Protein AF-A0A845GRJ3-F1 (afdb_monomer_lite)

Organism: NCBI:txid2692166

Secondary structure (DSSP, 8-state):
--GGG-HHHHHHHHHHHHHHHHH-GGGHHHHHHHHHHHHHHHHHHHHHHH--

Foldseek 3Di:
DCCLLALVNLQVQLVVLVVVCVVCVVCVVVSVVSSVVSNVSSVVSVVVVVVD

Sequence (52 aa):
MHRLKEPSTWAGFGIVFQALKAMKPEYAPVFDGLSFLAGTVAAAVTERKSAE

Structure (mmCIF, N/CA/C/O backbone):
data_AF-A0A845GRJ3-F1
#
_entry.id   AF-A0A845GRJ3-F1
#
loop_
_atom_site.group_PDB
_atom_site.id
_atom_site.type_symbol
_atom_site.label_atom_id
_atom_site.label_alt_id
_atom_site.label_comp_id
_atom_site.label_asym_id
_atom_site.label_entity_id
_atom_site.label_seq_id
_atom_site.pdbx_PDB_ins_code
_atom_site.Cartn_x
_atom_site.Cartn_y
_atom_site.Cartn_z
_atom_site.occupancy
_atom_site.B_iso_or_equiv
_atom_site.auth_seq_id
_atom_site.auth_comp_id
_atom_site.auth_asym_id
_atom_site.auth_atom_id
_atom_site.pdbx_PDB_model_num
ATOM 1 N N . MET A 1 1 ? -20.067 -12.326 4.798 1.00 42.59 1 MET A N 1
ATOM 2 C CA . MET A 1 1 ? -19.052 -11.805 3.854 1.00 42.59 1 MET A CA 1
ATOM 3 C C . MET A 1 1 ? -18.493 -10.492 4.407 1.00 42.59 1 MET A C 1
ATOM 5 O O . MET A 1 1 ? -19.110 -9.461 4.214 1.00 42.59 1 MET A O 1
ATOM 9 N N . HIS A 1 2 ? -17.394 -10.528 5.174 1.00 55.44 2 HIS A N 1
ATOM 10 C CA . HIS A 1 2 ? -16.820 -9.347 5.860 1.00 55.44 2 HIS A CA 1
ATOM 11 C C . HIS A 1 2 ? -15.288 -9.229 5.692 1.00 55.44 2 HIS A C 1
ATOM 13 O O 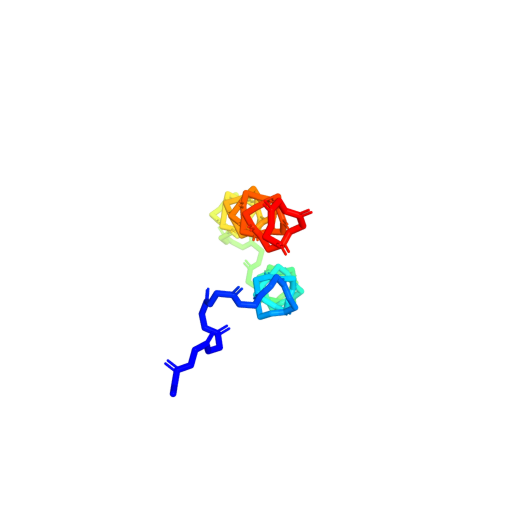. HIS A 1 2 ? -14.638 -8.473 6.405 1.00 55.44 2 HIS A O 1
ATOM 19 N N . ARG A 1 3 ? -14.690 -9.947 4.728 1.00 58.03 3 ARG A N 1
ATOM 20 C CA . ARG A 1 3 ? -13.222 -10.044 4.590 1.00 58.03 3 ARG A CA 1
ATOM 21 C C . ARG A 1 3 ? -12.538 -8.751 4.137 1.00 58.03 3 ARG A C 1
ATOM 23 O O . ARG A 1 3 ? -11.362 -8.562 4.410 1.00 58.03 3 ARG A O 1
ATOM 30 N N . LEU A 1 4 ? -13.268 -7.824 3.511 1.00 61.91 4 LEU A N 1
ATOM 31 C CA . LEU A 1 4 ? -12.749 -6.495 3.146 1.00 61.91 4 LEU A CA 1
ATOM 32 C C . LEU A 1 4 ? -12.563 -5.561 4.357 1.00 61.91 4 LEU A C 1
ATOM 34 O O . LEU A 1 4 ? -11.893 -4.541 4.236 1.00 61.91 4 LEU A O 1
ATOM 38 N N . LYS A 1 5 ? -13.137 -5.902 5.520 1.00 64.75 5 LYS A N 1
ATOM 39 C CA . LYS A 1 5 ? -12.912 -5.203 6.797 1.00 64.75 5 LYS A CA 1
ATOM 40 C C . LYS A 1 5 ? -11.841 -5.884 7.650 1.00 64.75 5 LYS A C 1
ATOM 42 O O . LYS A 1 5 ? -11.659 -5.517 8.806 1.00 64.75 5 LYS A O 1
ATOM 47 N N . GLU A 1 6 ? -11.158 -6.898 7.122 1.00 67.56 6 GLU A N 1
ATOM 48 C CA . GLU A 1 6 ? -10.058 -7.519 7.843 1.00 67.56 6 GLU A CA 1
ATOM 49 C C . GLU A 1 6 ? -8.738 -6.862 7.446 1.00 67.56 6 GLU A C 1
ATOM 51 O O . GLU A 1 6 ? -8.405 -6.811 6.258 1.00 67.56 6 GLU A O 1
ATOM 56 N N . PRO A 1 7 ? -7.960 -6.377 8.424 1.00 67.00 7 PRO A N 1
ATOM 57 C CA . PRO A 1 7 ? -6.671 -5.764 8.139 1.00 67.00 7 PRO A CA 1
ATOM 58 C C . PRO A 1 7 ? -5.670 -6.752 7.525 1.00 67.00 7 PRO A C 1
ATOM 60 O O . PRO A 1 7 ? -4.816 -6.347 6.742 1.00 67.00 7 PRO A O 1
ATOM 63 N N . SER A 1 8 ? -5.830 -8.057 7.775 1.00 72.31 8 SER A N 1
ATOM 64 C CA . SER A 1 8 ? -5.060 -9.130 7.129 1.00 72.31 8 SER A CA 1
ATOM 65 C C . SER A 1 8 ? -5.273 -9.203 5.611 1.00 72.31 8 SER A C 1
ATOM 67 O O . SER A 1 8 ? -4.336 -9.519 4.880 1.00 72.31 8 SER A O 1
ATOM 69 N N . THR A 1 9 ? -6.463 -8.855 5.112 1.00 79.25 9 THR A N 1
ATOM 70 C CA . THR A 1 9 ? -6.752 -8.797 3.670 1.00 79.25 9 THR A CA 1
ATOM 71 C C . THR A 1 9 ? -5.993 -7.649 3.007 1.00 79.25 9 THR A C 1
ATOM 73 O O . THR A 1 9 ? -5.393 -7.827 1.949 1.00 79.25 9 THR A O 1
ATOM 76 N N . TRP A 1 10 ? -5.960 -6.480 3.651 1.00 79.19 10 TRP A N 1
ATOM 77 C CA . TRP A 1 10 ? -5.242 -5.303 3.152 1.00 79.19 10 TRP A CA 1
ATOM 78 C C . TRP A 1 10 ? -3.719 -5.444 3.268 1.00 79.19 10 TRP A C 1
ATOM 80 O O . TRP A 1 10 ? -3.000 -5.058 2.347 1.00 79.19 10 TRP A O 1
ATOM 90 N N . ALA A 1 11 ? -3.224 -6.088 4.329 1.00 78.31 11 ALA A N 1
ATOM 91 C CA . ALA A 1 11 ? -1.820 -6.482 4.434 1.00 78.31 11 ALA A CA 1
ATOM 92 C C . ALA A 1 11 ? -1.414 -7.447 3.302 1.00 78.31 11 ALA A C 1
ATOM 94 O O . ALA A 1 11 ? -0.362 -7.273 2.687 1.00 78.31 11 ALA A O 1
ATOM 95 N N . GLY A 1 12 ? -2.280 -8.411 2.965 1.00 80.25 12 GLY A N 1
ATOM 96 C CA . GLY A 1 12 ? -2.091 -9.302 1.818 1.00 80.25 12 GLY A CA 1
ATOM 97 C C . GLY A 1 12 ? -2.002 -8.552 0.486 1.00 80.25 12 GLY A C 1
ATOM 98 O O . GLY A 1 12 ? -1.118 -8.843 -0.318 1.00 80.25 12 GLY A O 1
ATOM 99 N N . PHE A 1 13 ? -2.847 -7.535 0.273 1.00 82.62 13 PHE A N 1
ATOM 100 C CA . PHE A 1 13 ? -2.766 -6.675 -0.914 1.00 82.62 13 PHE A CA 1
ATOM 101 C C . PHE A 1 13 ? -1.424 -5.941 -1.025 1.00 82.62 13 PHE A C 1
ATOM 103 O O . PHE A 1 13 ? -0.857 -5.896 -2.113 1.00 82.62 13 PHE A O 1
ATOM 110 N N . GLY A 1 14 ? -0.871 -5.435 0.082 1.00 81.38 14 GLY A N 1
ATOM 111 C CA . GLY A 1 14 ? 0.457 -4.810 0.086 1.00 81.38 14 GLY A CA 1
ATOM 112 C C . GLY A 1 14 ? 1.570 -5.753 -0.392 1.00 81.38 14 GLY A C 1
ATOM 113 O O . GLY A 1 14 ? 2.395 -5.368 -1.220 1.00 81.38 14 GLY A O 1
ATOM 114 N N . ILE A 1 15 ? 1.554 -7.014 0.053 1.00 83.62 15 ILE A N 1
ATOM 115 C CA . ILE A 1 15 ? 2.521 -8.033 -0.395 1.00 83.62 15 ILE A CA 1
ATOM 116 C C . ILE A 1 15 ? 2.331 -8.350 -1.885 1.00 83.62 15 ILE A C 1
ATOM 118 O O . ILE A 1 15 ? 3.308 -8.469 -2.624 1.00 83.62 15 ILE A O 1
ATOM 122 N N . VAL A 1 16 ? 1.083 -8.439 -2.353 1.00 85.12 16 VAL A N 1
ATOM 123 C CA . VAL A 1 16 ? 0.772 -8.676 -3.772 1.00 85.12 16 VAL A CA 1
ATOM 124 C C . VAL A 1 16 ? 1.262 -7.523 -4.650 1.00 85.12 16 VAL A C 1
ATOM 126 O O . VAL A 1 16 ? 1.848 -7.770 -5.701 1.00 85.12 16 VAL A O 1
ATOM 129 N N . PHE A 1 17 ? 1.088 -6.271 -4.224 1.00 84.62 17 PHE A N 1
ATOM 130 C CA . PHE A 1 17 ? 1.588 -5.110 -4.965 1.00 84.62 17 PHE A CA 1
ATOM 131 C C . PHE A 1 17 ? 3.119 -5.046 -4.991 1.00 84.62 17 PHE A C 1
ATOM 133 O O . PHE A 1 17 ? 3.690 -4.732 -6.035 1.00 84.62 17 PHE A O 1
ATOM 140 N N . GLN A 1 18 ? 3.797 -5.428 -3.906 1.00 81.94 18 GLN A N 1
ATOM 141 C CA . GLN A 1 18 ? 5.256 -5.580 -3.891 1.00 81.94 18 GLN A CA 1
ATOM 142 C C . GLN A 1 18 ? 5.740 -6.690 -4.840 1.00 81.94 18 GLN A C 1
ATOM 144 O O . GLN A 1 18 ? 6.704 -6.492 -5.580 1.00 81.94 18 GLN A O 1
ATOM 149 N N . ALA A 1 19 ? 5.049 -7.832 -4.883 1.00 85.69 19 ALA A N 1
ATOM 150 C CA . ALA A 1 19 ? 5.366 -8.918 -5.811 1.00 85.69 19 ALA A CA 1
ATOM 151 C C . ALA A 1 19 ? 5.112 -8.522 -7.279 1.00 85.69 19 ALA A C 1
ATOM 153 O O . ALA A 1 19 ? 5.924 -8.813 -8.158 1.00 85.69 19 ALA A O 1
ATOM 154 N N . LEU A 1 20 ? 4.020 -7.802 -7.552 1.00 83.75 20 LEU A N 1
ATOM 155 C CA . LEU A 1 20 ? 3.719 -7.258 -8.879 1.00 83.75 20 LEU A CA 1
ATOM 156 C C . LEU A 1 20 ? 4.756 -6.223 -9.317 1.00 83.75 20 LEU A C 1
ATOM 158 O O . LEU A 1 20 ? 5.189 -6.258 -10.467 1.00 83.75 20 LEU A O 1
ATOM 162 N N . LYS A 1 21 ? 5.226 -5.369 -8.402 1.00 79.25 21 LYS A N 1
ATOM 163 C CA . LYS A 1 21 ? 6.326 -4.432 -8.660 1.00 79.25 21 LYS A CA 1
ATOM 164 C C . LYS A 1 21 ? 7.609 -5.149 -9.079 1.00 79.25 21 LYS A C 1
ATOM 166 O O . LYS A 1 21 ? 8.273 -4.686 -10.001 1.00 79.25 21 LYS A O 1
ATOM 171 N N . ALA A 1 22 ? 7.935 -6.285 -8.458 1.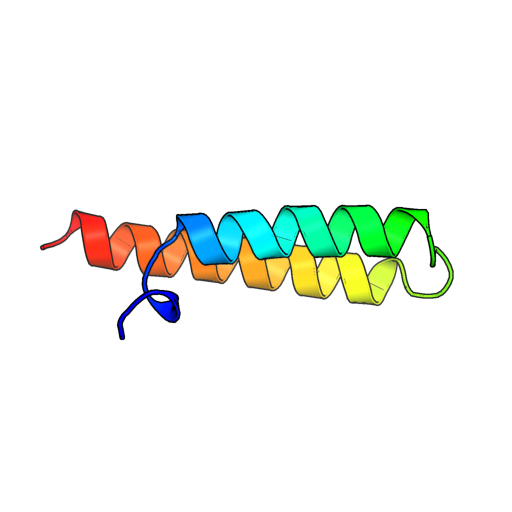00 83.88 22 ALA A N 1
ATOM 172 C CA . ALA A 1 22 ? 9.108 -7.078 -8.832 1.00 83.88 22 ALA A CA 1
ATOM 173 C C . ALA A 1 22 ? 9.009 -7.653 -10.259 1.00 83.88 22 ALA A C 1
ATOM 175 O O . ALA A 1 22 ? 10.016 -7.743 -10.954 1.00 83.88 22 ALA A O 1
ATOM 176 N N . MET A 1 23 ? 7.801 -7.997 -10.721 1.00 84.94 23 MET A N 1
ATOM 177 C CA . MET A 1 23 ? 7.569 -8.489 -12.089 1.00 84.94 23 MET A CA 1
ATOM 178 C C . MET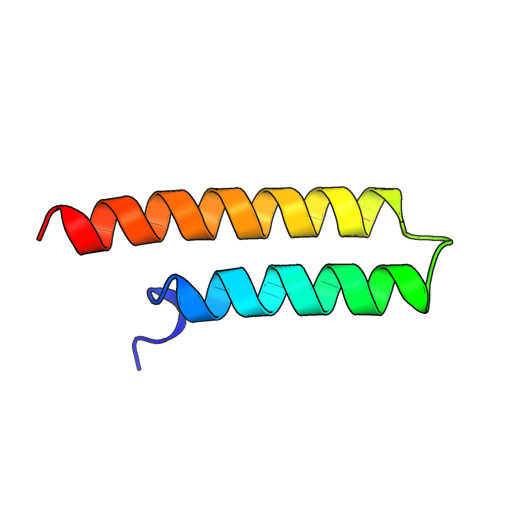 A 1 23 ? 7.412 -7.369 -13.127 1.00 84.94 23 MET A C 1
ATOM 180 O O . MET A 1 23 ? 7.678 -7.574 -14.311 1.00 84.94 23 MET A O 1
ATOM 184 N N . LYS A 1 24 ? 6.939 -6.195 -12.700 1.00 84.19 24 LYS A N 1
ATOM 185 C CA . LYS A 1 24 ? 6.578 -5.062 -13.558 1.00 84.19 24 LYS A CA 1
ATOM 186 C C . LYS A 1 24 ? 7.155 -3.747 -13.010 1.00 84.19 24 LYS A C 1
ATOM 188 O O . LYS A 1 24 ? 6.400 -2.878 -12.565 1.00 84.19 24 LYS A O 1
ATOM 193 N N . PRO A 1 25 ? 8.490 -3.567 -13.073 1.00 79.44 25 PRO A N 1
ATOM 194 C CA . PRO A 1 25 ? 9.163 -2.383 -12.532 1.00 79.44 25 PRO A CA 1
ATOM 195 C C . PRO A 1 25 ? 8.800 -1.090 -13.279 1.00 79.44 25 PRO A C 1
ATOM 197 O O . PRO A 1 25 ? 8.876 -0.008 -12.710 1.00 79.44 25 PRO A O 1
ATOM 200 N N . GLU A 1 26 ? 8.334 -1.205 -14.522 1.00 87.31 26 GLU A N 1
ATOM 201 C CA . GLU A 1 26 ? 7.762 -0.121 -15.334 1.00 87.31 26 GLU A CA 1
ATOM 202 C C . GLU A 1 26 ? 6.609 0.628 -14.636 1.00 87.31 26 GLU A C 1
ATOM 204 O O . GLU A 1 26 ? 6.455 1.834 -14.818 1.00 87.31 26 GLU A O 1
ATOM 209 N N . TYR A 1 27 ? 5.858 -0.050 -13.762 1.00 85.06 27 TYR A N 1
ATOM 210 C CA . TYR A 1 27 ? 4.780 0.548 -12.967 1.00 85.06 27 TYR A CA 1
ATOM 211 C C . TYR A 1 27 ? 5.135 0.666 -11.479 1.00 85.06 27 TYR A C 1
ATOM 213 O O . TYR A 1 27 ? 4.250 0.856 -10.646 1.00 85.06 27 TYR A O 1
ATOM 221 N N . ALA A 1 28 ? 6.422 0.587 -11.121 1.00 77.06 28 ALA A N 1
ATOM 222 C CA . ALA A 1 28 ? 6.899 0.726 -9.745 1.00 77.06 28 ALA A CA 1
ATOM 223 C C . ALA A 1 28 ? 6.283 1.906 -8.961 1.00 77.06 28 ALA A C 1
ATOM 225 O O . ALA A 1 28 ? 5.813 1.653 -7.852 1.00 77.06 28 ALA A O 1
ATOM 226 N N . PRO A 1 29 ? 6.198 3.146 -9.494 1.00 84.00 29 PRO A N 1
ATOM 227 C CA . PRO A 1 29 ? 5.587 4.254 -8.752 1.00 84.00 29 PRO A CA 1
ATOM 228 C C . PRO A 1 29 ? 4.081 4.063 -8.513 1.00 84.00 29 PRO A C 1
ATOM 230 O O . PRO A 1 29 ? 3.558 4.486 -7.484 1.00 84.00 29 PRO A O 1
ATOM 233 N N . VAL A 1 30 ? 3.379 3.381 -9.424 1.00 86.62 30 VAL A N 1
ATOM 234 C CA . VAL A 1 30 ? 1.954 3.053 -9.267 1.00 86.62 30 VAL A CA 1
ATOM 235 C C . VAL A 1 30 ? 1.773 1.991 -8.181 1.00 86.62 30 VAL A C 1
ATOM 237 O O . VAL A 1 30 ? 0.918 2.140 -7.309 1.00 86.62 30 VAL A O 1
ATOM 240 N N . PHE A 1 31 ? 2.601 0.944 -8.186 1.00 83.94 31 PHE A N 1
ATOM 241 C CA . PHE A 1 31 ? 2.554 -0.107 -7.167 1.00 83.94 31 PHE A CA 1
ATOM 242 C C . PHE A 1 31 ? 2.982 0.377 -5.782 1.00 83.94 31 PHE A C 1
ATOM 244 O O . PHE A 1 31 ? 2.419 -0.087 -4.791 1.00 83.94 31 PHE A O 1
ATOM 251 N N . ASP A 1 32 ? 3.919 1.322 -5.689 1.00 83.25 32 ASP A N 1
ATOM 252 C CA . ASP A 1 32 ? 4.260 1.967 -4.417 1.00 83.25 32 ASP A CA 1
ATOM 253 C C . ASP A 1 32 ? 3.075 2.775 -3.879 1.00 83.25 32 ASP A C 1
ATOM 255 O O . ASP A 1 32 ? 2.723 2.634 -2.707 1.00 83.25 32 ASP A O 1
ATOM 259 N N . GLY A 1 33 ? 2.390 3.537 -4.740 1.00 84.62 33 GLY A N 1
ATOM 260 C CA . GLY A 1 33 ? 1.165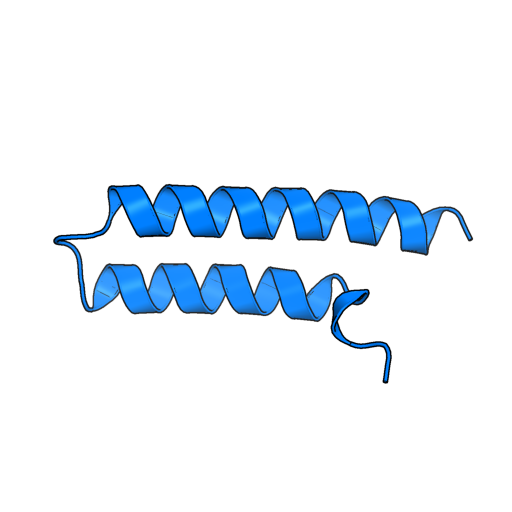 4.248 -4.367 1.00 84.62 33 GLY A CA 1
ATOM 261 C C . GLY A 1 33 ? 0.055 3.306 -3.891 1.00 84.62 33 GLY A C 1
ATOM 262 O O . GLY A 1 33 ? -0.563 3.546 -2.855 1.00 84.62 33 GLY A O 1
ATOM 263 N N . LEU A 1 34 ? -0.163 2.193 -4.598 1.00 85.69 34 LEU A N 1
ATOM 264 C CA . LEU A 1 34 ? -1.152 1.177 -4.221 1.00 85.69 34 LEU A CA 1
ATOM 265 C C . LEU A 1 34 ? -0.784 0.442 -2.927 1.00 85.69 34 LEU A C 1
ATOM 267 O O . LEU A 1 34 ? -1.662 0.180 -2.109 1.00 85.69 34 LEU A O 1
ATOM 271 N N . SER A 1 35 ? 0.499 0.150 -2.705 1.00 84.25 35 SER A N 1
ATOM 272 C CA . SER A 1 35 ? 0.986 -0.465 -1.463 1.00 84.25 35 SER A CA 1
ATOM 273 C C . SER A 1 35 ? 0.814 0.477 -0.272 1.00 84.25 35 SER A C 1
ATOM 275 O O . SER A 1 35 ? 0.388 0.048 0.798 1.00 84.25 35 SER A O 1
ATOM 277 N N . PHE A 1 36 ? 1.088 1.769 -0.466 1.00 85.19 36 PHE A N 1
ATOM 278 C CA . PHE A 1 36 ? 0.890 2.794 0.554 1.00 85.19 36 PHE A CA 1
ATOM 279 C C . PHE A 1 36 ? -0.595 2.983 0.894 1.00 85.19 36 PHE A C 1
ATOM 281 O O . PHE A 1 36 ? -0.965 3.023 2.069 1.00 85.19 36 PHE A O 1
ATOM 288 N N . LEU A 1 37 ? -1.464 3.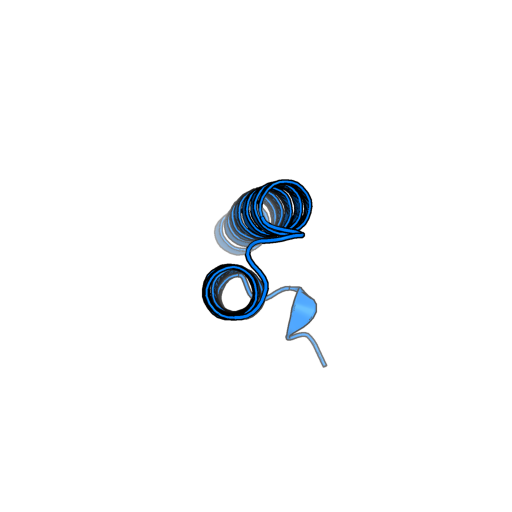028 -0.122 1.00 85.38 37 LEU A N 1
ATOM 289 C CA . LEU A 1 37 ? -2.917 3.056 0.063 1.00 85.38 37 LEU A CA 1
ATOM 290 C C . LEU A 1 37 ? -3.419 1.796 0.775 1.00 85.38 37 LEU A C 1
ATOM 292 O O . LEU A 1 37 ? -4.210 1.887 1.707 1.00 85.38 37 LEU A O 1
ATOM 296 N N . ALA A 1 38 ? -2.927 0.616 0.401 1.00 84.44 38 ALA A N 1
ATOM 297 C CA . ALA A 1 38 ? -3.297 -0.625 1.071 1.00 84.44 38 ALA A CA 1
ATOM 298 C C . ALA A 1 38 ? -2.847 -0.642 2.540 1.00 84.44 38 ALA A C 1
ATOM 300 O O . ALA A 1 38 ? -3.620 -1.051 3.402 1.00 84.44 38 ALA A O 1
ATOM 301 N N . GLY A 1 39 ? -1.641 -0.151 2.843 1.00 81.94 39 GLY A N 1
ATOM 302 C CA . GLY A 1 39 ? -1.129 -0.034 4.210 1.00 81.94 39 GLY A CA 1
ATOM 303 C C . GLY A 1 39 ? -1.912 0.966 5.065 1.00 81.94 39 GLY A C 1
ATOM 304 O O . GLY A 1 39 ? -2.263 0.662 6.203 1.00 81.94 39 GLY A O 1
ATOM 305 N N . THR A 1 40 ? -2.254 2.131 4.510 1.00 83.62 40 THR A N 1
ATOM 306 C CA . THR A 1 40 ? -3.073 3.143 5.205 1.00 83.62 40 THR A CA 1
ATOM 307 C C . THR A 1 40 ? -4.504 2.665 5.438 1.00 83.62 40 THR A C 1
ATOM 309 O O . THR A 1 40 ? -5.038 2.852 6.530 1.00 83.62 40 THR A O 1
ATOM 312 N N . VAL A 1 41 ? -5.113 1.974 4.470 1.00 82.44 41 VAL A N 1
ATOM 313 C CA . VAL A 1 41 ? -6.429 1.353 4.663 1.00 82.44 41 VAL A CA 1
ATOM 314 C C . VAL A 1 41 ? -6.352 0.200 5.668 1.00 82.44 41 VAL A C 1
ATOM 316 O O . VAL A 1 41 ? -7.226 0.098 6.526 1.00 82.44 41 VAL A O 1
ATOM 319 N N . ALA A 1 42 ? -5.301 -0.626 5.644 1.00 80.75 42 ALA A N 1
ATOM 320 C CA . ALA A 1 42 ? -5.087 -1.669 6.649 1.00 80.75 42 ALA A CA 1
ATOM 321 C C . ALA A 1 42 ? -5.007 -1.082 8.065 1.00 80.75 42 ALA A C 1
ATOM 323 O O . ALA A 1 42 ? -5.646 -1.609 8.976 1.00 80.75 42 ALA A O 1
ATOM 324 N N . ALA A 1 43 ? -4.272 0.019 8.244 1.00 79.19 43 ALA A N 1
ATOM 325 C CA . ALA A 1 43 ? -4.159 0.721 9.519 1.00 79.19 43 ALA A CA 1
ATOM 326 C C . ALA A 1 43 ? -5.516 1.284 9.973 1.00 79.19 43 ALA A C 1
ATOM 328 O O . ALA A 1 43 ? -5.985 0.936 11.053 1.00 79.19 43 ALA A O 1
ATOM 329 N N . ALA A 1 44 ? -6.214 2.032 9.112 1.00 80.88 44 ALA A N 1
ATOM 330 C CA . ALA A 1 44 ? -7.518 2.619 9.432 1.00 80.88 44 ALA A CA 1
ATOM 331 C C . ALA A 1 44 ? -8.604 1.566 9.737 1.00 80.88 44 ALA A C 1
ATOM 333 O O . ALA A 1 44 ? -9.504 1.784 10.551 1.00 80.88 44 ALA A O 1
ATOM 334 N N . VAL A 1 45 ? -8.548 0.408 9.074 1.00 78.19 45 VAL A N 1
ATOM 335 C CA . VAL A 1 45 ? -9.452 -0.722 9.333 1.00 78.19 45 VAL A CA 1
ATOM 336 C C . VAL A 1 45 ? -9.066 -1.460 10.622 1.00 78.19 45 VAL A C 1
ATOM 338 O O . VAL A 1 45 ? -9.955 -1.893 11.354 1.00 78.19 45 VAL A O 1
ATOM 341 N N . THR A 1 46 ? -7.770 -1.567 10.934 1.00 75.62 46 THR A N 1
ATOM 342 C CA . THR A 1 46 ? -7.285 -2.106 12.218 1.00 75.62 46 THR A CA 1
ATOM 343 C C . THR A 1 46 ? -7.757 -1.244 13.380 1.00 75.62 46 THR A C 1
ATOM 345 O O . THR A 1 46 ? -8.293 -1.783 14.342 1.00 75.62 46 THR A O 1
ATOM 348 N N . GLU A 1 47 ? -7.629 0.080 13.275 1.00 65.69 47 GLU A N 1
ATOM 349 C CA . GLU A 1 47 ? -8.078 1.014 14.312 1.00 65.69 47 GLU A CA 1
ATOM 350 C C . GLU A 1 47 ? -9.580 0.888 14.575 1.00 65.69 47 GLU A C 1
ATOM 352 O O . GLU A 1 47 ? -9.990 0.805 15.728 1.00 65.69 47 GLU A O 1
ATOM 357 N N . ARG A 1 48 ? -10.409 0.760 13.527 1.00 60.22 48 ARG A N 1
ATOM 358 C CA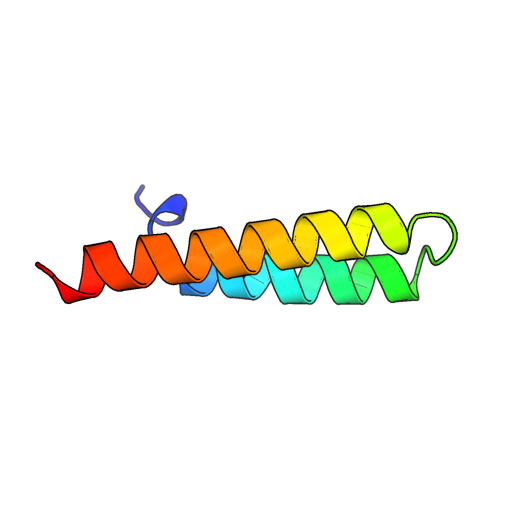 . ARG A 1 48 ? -11.847 0.496 13.712 1.00 60.22 48 ARG A CA 1
ATOM 359 C C . ARG A 1 48 ? -12.141 -0.845 14.372 1.00 60.22 48 ARG A C 1
ATOM 361 O O . ARG A 1 48 ? -13.096 -0.927 15.127 1.00 60.22 48 ARG A O 1
ATOM 368 N N . LYS A 1 49 ? -11.366 -1.888 14.067 1.00 56.00 49 LYS A N 1
ATOM 369 C CA . LYS A 1 49 ? -11.552 -3.220 14.662 1.00 56.00 49 LYS A CA 1
ATOM 370 C C . LYS A 1 49 ? -11.044 -3.289 16.107 1.00 56.00 49 LYS A C 1
ATOM 372 O O . LYS A 1 49 ? -11.506 -4.131 16.859 1.00 56.00 49 LYS A O 1
ATOM 377 N N . SER A 1 50 ? -10.085 -2.442 16.477 1.00 48.91 50 SER A N 1
ATOM 378 C CA . SER A 1 50 ? -9.512 -2.390 17.826 1.00 48.91 50 SER A CA 1
ATOM 379 C C . SER A 1 50 ? -10.272 -1.454 18.776 1.00 48.91 50 SER A C 1
ATOM 381 O O . SER A 1 50 ? -9.991 -1.469 19.971 1.00 48.91 50 SER A O 1
ATOM 383 N N . ALA A 1 51 ? -11.187 -0.631 18.251 1.00 50.75 51 ALA A N 1
ATOM 384 C CA . ALA A 1 51 ? -12.041 0.293 19.002 1.00 50.75 51 ALA A CA 1
ATOM 385 C C . ALA A 1 51 ? -13.462 -0.252 19.280 1.00 50.75 51 ALA A C 1
ATOM 387 O O . ALA A 1 51 ? -14.290 0.484 19.816 1.00 50.75 51 ALA A O 1
ATOM 388 N N . GLU A 1 52 ? -13.742 -1.505 18.901 1.00 45.53 52 GLU A N 1
ATOM 389 C CA . GLU A 1 52 ? -14.983 -2.255 19.175 1.00 45.53 52 GLU A CA 1
ATOM 390 C C . GLU A 1 52 ? -14.711 -3.334 20.233 1.00 45.53 52 GLU A C 1
ATOM 392 O O . GLU A 1 52 ? -15.532 -3.456 21.169 1.00 45.53 52 GLU A O 1
#

Radius of gyration: 12.23 Å; chains: 1; bounding box: 28×16×34 Å

pLDDT: mean 76.03, std 11.88, range [42.59, 87.31]